Protein 1YTC (pdb70)

B-factor: mean 24.0, std 16.94, range [7.53, 92.75]

Nearest PDB structures (foldseek):
  1ytc-assembly1_A  TM=1.009E+00  e=7.998E-26  Saccharomyces cerevisiae
  1yea-assembly1_A-2  TM=9.903E-01  e=1.608E-22  Saccharomyces cerevisiae
  1yeb-assembly1_A-2  TM=9.982E-01  e=6.542E-22  Saccharomyces cerevisiae
  1csw-assembly1_A  TM=9.947E-01  e=8.674E-21  Saccharomyces cerevisiae
  6gd7-assembly1_A  TM=9.834E-01  e=5.104E-20  Saccharomyces cerevisiae S288C

InterPro domains:
  IPR002327 Cytochrome c, class IA/ IB [PR00604] (23-30)
  IPR002327 Cytochrome c, class IA/ IB [PR00604] (36-51)
  IPR002327 Cytochrome c, class IA/ IB [PR00604] (52-62)
  IPR002327 Cytochrome c, class IA/ IB [PR00604] (66-82)
  IPR002327 Cytochrome c, class IA/ IB [PR00604] (85-95)
  IPR002327 Cytochrome c, class IA/ IB [PR00604] (102-110)
  IPR002327 Cytochrome c, class IA/ IB [PTHR11961] (4-110)
  IPR009056 Cytochrome c-like domain [PF00034] (13-110)
  IPR009056 Cytochrome c-like domain [PS51007] (11-112)
  IPR036909 Cytochrome c-like domain superfamily [G3DSA:1.10.760.10] (2-113)
  IPR036909 Cytochrome c-like domain superfamily [SSF46626] (10-109)

CATH classification: 1.10.760.10

Solvent-accessible surface area: 6690 Å² total

Foldseek 3Di:
DQVVDAADAAALVLLVVCCVVAPPVAEAQADPDAHGNHGHCQVLQQAWWPDDPPDDWW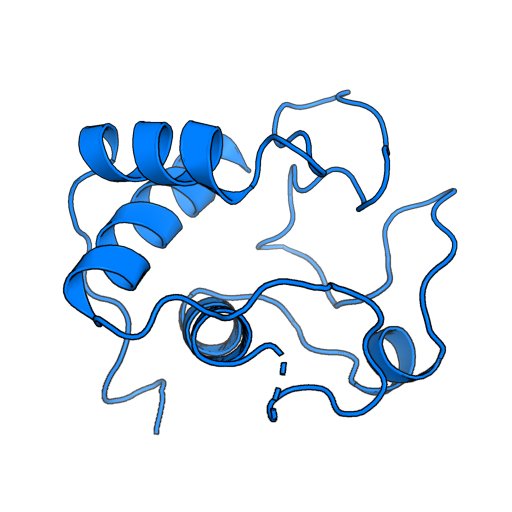PQRVVLRHNDDRRLQQVCQQPVVSGPPGPPPHRHDNDRNNSNNNVNNNVVRND

Structure (mmCIF, N/CA/C/O backbone):
data_1YTC
#
_entry.id   1YTC
#
_cell.length_a   36.660
_cell.length_b   36.660
_cell.length_c   138.920
_cell.angle_alpha   90.00
_cell.angle_beta   90.00
_cell.angle_gamma   90.00
#
_symmetry.space_group_name_H-M   'P 43 21 2'
#
loop_
_entity.id
_entity.type
_entity.pdbx_description
1 polymer 'YEAST ISO-2 CYTOCHROME C'
2 non-polymer 'SULFATE ION'
3 non-polymer 'HEME C'
4 water water
#
loop_
_atom_site.group_PDB
_atom_site.id
_atom_site.type_symbol
_atom_site.label_atom_id
_atom_site.label_alt_id
_atom_site.label_comp_id
_atom_site.label_asym_id
_atom_site.label_entity_id
_a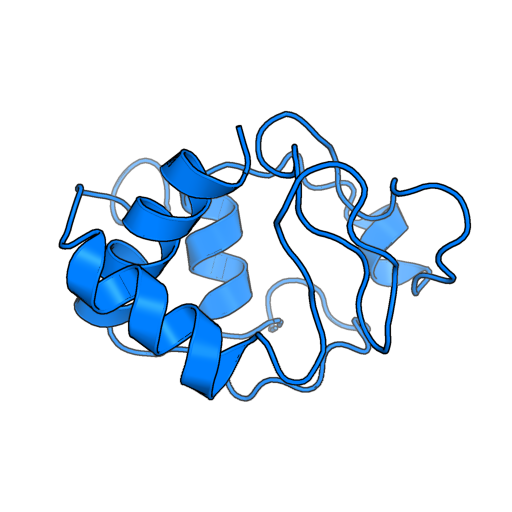tom_site.label_seq_id
_atom_site.pdbx_PDB_ins_code
_atom_site.Cartn_x
_atom_site.Cartn_y
_atom_site.Cartn_z
_atom_site.occupancy
_atom_site.B_iso_or_equiv
_atom_site.auth_seq_id
_atom_site.auth_comp_id
_atom_site.auth_asym_id
_atom_site.auth_atom_id
_atom_site.pdbx_PDB_model_num
ATOM 1 N N . ALA A 1 1 ? -1.787 4.614 -1.979 1.00 92.18 -9 ALA A N 1
ATOM 2 C CA . ALA A 1 1 ? -0.375 4.982 -2.095 1.00 92.46 -9 ALA A CA 1
ATOM 3 C C . ALA A 1 1 ? -0.223 6.502 -2.194 1.00 92.49 -9 ALA A C 1
ATOM 4 O O . ALA A 1 1 ? -1.174 7.239 -2.502 1.00 92.60 -9 ALA A O 1
ATOM 6 N N . LYS A 1 2 ? 0.998 6.912 -1.921 1.00 92.43 -8 LYS A N 1
ATOM 7 C CA . LYS A 1 2 ? 1.428 8.318 -1.950 1.00 92.33 -8 LYS A CA 1
ATOM 8 C C . LYS A 1 2 ? 2.280 8.540 -3.199 1.00 92.03 -8 LYS A C 1
ATOM 9 O O . LYS A 1 2 ? 2.078 9.493 -3.970 1.00 91.83 -8 LYS A O 1
ATOM 15 N N . GLU A 1 3 ? 3.217 7.609 -3.349 1.00 91.72 -7 GLU A N 1
ATOM 16 C CA . GLU A 1 3 ? 4.137 7.607 -4.507 1.00 91.25 -7 GLU A CA 1
ATOM 17 C C . GLU A 1 3 ? 3.333 6.915 -5.616 1.00 91.10 -7 GLU A C 1
ATOM 18 O O . GLU A 1 3 ? 3.613 5.854 -6.170 1.00 91.67 -7 GLU A O 1
ATOM 24 N N . SER A 1 4 ? 2.230 7.604 -5.897 1.00 90.49 -6 SER A N 1
ATOM 25 C CA . SER A 1 4 ? 1.226 7.270 -6.895 1.00 89.61 -6 SER A CA 1
ATOM 26 C C . SER A 1 4 ? 0.234 8.448 -6.983 1.00 87.82 -6 SER A C 1
ATOM 27 O O . SER A 1 4 ? 0.084 9.081 -8.048 1.00 88.58 -6 SER A O 1
ATOM 30 N N . THR A 1 5 ? -0.393 8.698 -5.849 1.00 84.19 -5 THR A N 1
ATOM 31 C CA . THR A 1 5 ? -1.402 9.773 -5.715 1.00 80.11 -5 THR A CA 1
ATOM 32 C C . THR A 1 5 ? -1.039 10.660 -4.539 1.00 76.97 -5 THR A C 1
ATOM 33 O O . THR A 1 5 ? -1.086 10.258 -3.362 1.00 76.29 -5 THR A O 1
ATOM 37 N N . GLY A 1 6 ? -0.658 11.896 -4.879 1.00 73.57 -4 GLY A N 1
ATOM 38 C CA . GLY A 1 6 ? -0.264 12.876 -3.869 1.00 69.05 -4 GLY A CA 1
ATOM 39 C C . GLY A 1 6 ? 0.117 14.235 -4.401 1.00 64.59 -4 GLY A C 1
ATOM 40 O O . GLY A 1 6 ? -0.723 15.067 -4.814 1.00 65.57 -4 GLY A O 1
ATOM 41 N N . PHE A 1 7 ? 1.430 14.491 -4.399 1.00 59.12 -3 PHE A N 1
ATOM 42 C CA . PHE A 1 7 ? 1.939 15.782 -4.843 1.00 52.73 -3 PHE A CA 1
ATOM 43 C C . PHE A 1 7 ? 2.277 15.986 -6.317 1.00 48.82 -3 PHE A C 1
ATOM 44 O O . PHE A 1 7 ? 3.067 15.279 -6.947 1.00 50.62 -3 PHE A O 1
ATOM 52 N N . LYS A 1 8 ? 1.680 17.051 -6.791 1.00 42.73 -2 LYS A N 1
ATOM 53 C CA . LYS A 1 8 ? 1.688 17.745 -8.050 1.00 36.89 -2 LYS A CA 1
ATOM 54 C C . LYS A 1 8 ? 1.802 19.225 -7.556 1.00 32.66 -2 LYS A C 1
ATOM 55 O O . LYS A 1 8 ? 1.019 19.571 -6.652 1.00 32.84 -2 LYS A O 1
ATOM 61 N N . PRO A 1 9 ? 2.716 19.968 -8.136 1.00 29.71 -1 PRO A N 1
ATOM 62 C CA . PRO A 1 9 ? 2.907 21.382 -7.762 1.00 26.41 -1 PRO A CA 1
ATOM 63 C C . PRO A 1 9 ? 1.638 22.208 -7.916 1.00 25.78 -1 PRO A C 1
ATOM 64 O O . PRO A 1 9 ? 0.891 22.054 -8.909 1.00 25.16 -1 PRO A O 1
ATOM 68 N N . GLY A 1 10 ? 1.383 23.103 -6.966 1.00 22.74 1 GLY A N 1
ATOM 69 C CA . GLY A 1 10 ? 0.240 23.979 -6.947 1.00 17.00 1 GLY A CA 1
ATOM 70 C C . GLY A 1 10 ? 0.667 25.434 -6.888 1.00 17.84 1 GLY A C 1
ATOM 71 O O . GLY A 1 10 ? 1.674 25.827 -7.490 1.00 19.33 1 GLY A O 1
ATOM 72 N N . SER A 1 11 ? -0.117 26.226 -6.156 1.00 17.31 2 SER A N 1
ATOM 73 C CA . SER A 1 11 ? 0.193 27.661 -6.054 1.00 16.67 2 SER A CA 1
ATOM 74 C C . SER A 1 11 ? 0.985 27.986 -4.801 1.00 15.37 2 SER A C 1
ATOM 75 O O . SER A 1 11 ? 0.459 27.822 -3.681 1.00 13.28 2 SER A O 1
ATOM 78 N N . ALA A 1 12 ? 2.192 28.482 -4.974 1.00 15.62 3 ALA A N 1
ATOM 79 C CA . ALA A 1 12 ? 3.001 28.875 -3.783 1.00 16.68 3 ALA A CA 1
ATOM 80 C C . ALA A 1 12 ? 2.346 30.068 -3.108 1.00 15.69 3 ALA A C 1
ATOM 81 O O . ALA A 1 12 ? 2.451 30.170 -1.875 1.00 13.60 3 ALA A O 1
ATOM 83 N N . LYS A 1 13 ? 1.703 30.951 -3.835 1.00 13.99 4 LYS A N 1
ATOM 84 C CA . LYS A 1 13 ? 1.042 32.144 -3.331 1.00 17.20 4 LYS A CA 1
ATOM 85 C C . LYS A 1 13 ? -0.047 31.692 -2.352 1.00 17.72 4 LYS A C 1
ATOM 86 O O . LYS A 1 13 ? -0.136 32.085 -1.180 1.00 17.74 4 LYS A O 1
ATOM 92 N N . LYS A 1 14 ? -0.886 30.780 -2.898 1.00 15.25 5 LYS A N 1
ATOM 93 C CA . LYS A 1 14 ? -1.987 30.245 -2.089 1.00 16.48 5 LYS A CA 1
ATOM 94 C C . LYS A 1 14 ? -1.469 29.485 -0.872 1.00 15.02 5 LYS A C 1
ATOM 95 O O . LYS A 1 14 ? -2.001 29.609 0.274 1.00 13.63 5 LYS A O 1
ATOM 101 N N . GLY A 1 15 ? -0.431 28.699 -1.106 1.00 11.80 6 GLY A N 1
ATOM 102 C CA . GLY A 1 15 ? 0.168 27.904 -0.022 1.00 12.82 6 GLY A CA 1
ATOM 103 C C . GLY A 1 15 ? 0.702 28.790 1.097 1.00 13.18 6 GLY A C 1
ATOM 104 O O . GLY A 1 15 ? 0.594 28.365 2.295 1.00 13.61 6 GLY A O 1
ATOM 105 N N . ALA A 1 16 ? 1.254 29.932 0.784 1.00 10.92 7 ALA A N 1
ATOM 106 C CA . ALA A 1 16 ? 1.799 30.855 1.817 1.00 12.69 7 ALA A CA 1
ATOM 107 C C . ALA A 1 16 ? 0.679 31.306 2.735 1.00 13.71 7 ALA A C 1
ATOM 108 O O . ALA A 1 16 ? 0.831 31.388 3.960 1.00 14.02 7 ALA A O 1
ATOM 110 N N . THR A 1 17 ? -0.490 31.615 2.172 1.00 12.66 8 THR A N 1
ATOM 111 C CA . THR A 1 17 ? -1.621 32.073 3.003 1.00 13.68 8 THR A CA 1
ATOM 112 C C . THR A 1 17 ? -2.270 30.934 3.728 1.00 16.06 8 THR A C 1
ATOM 113 O O . THR A 1 17 ? -2.861 31.205 4.817 1.00 16.09 8 THR A O 1
ATOM 117 N N . LEU A 1 18 ? -2.203 29.692 3.269 1.00 14.08 9 LEU A N 1
ATOM 118 C CA . LEU A 1 18 ? -2.751 28.565 4.020 1.00 13.02 9 LEU A CA 1
ATOM 119 C C . LEU A 1 18 ? -1.781 28.352 5.219 1.00 12.78 9 LEU A C 1
ATOM 120 O O . LEU A 1 18 ? -2.249 28.046 6.337 1.00 15.37 9 LEU A O 1
ATOM 125 N N . PHE A 1 19 ? -0.479 28.524 4.973 1.00 11.79 10 PHE A N 1
ATOM 126 C CA . PHE A 1 19 ? 0.495 28.372 6.102 1.00 11.85 10 PHE A CA 1
ATOM 127 C C . PHE A 1 19 ? 0.187 29.451 7.165 1.00 13.53 10 PHE A C 1
ATOM 128 O O . PHE A 1 19 ? 0.168 29.134 8.391 1.00 12.67 10 PHE A O 1
ATOM 136 N N . LYS A 1 20 ? -0.036 30.677 6.7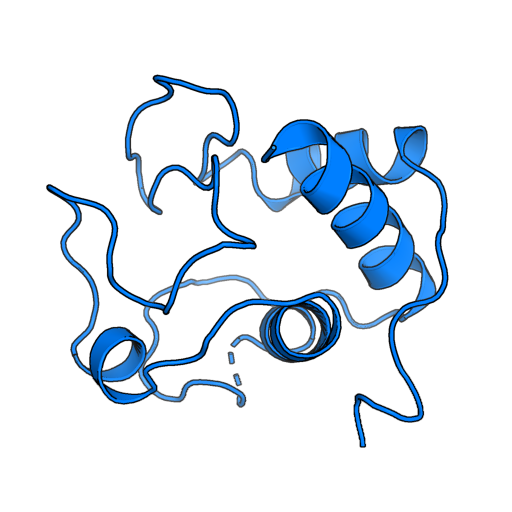46 1.00 13.55 11 LYS A N 1
ATOM 137 C CA . LYS A 1 20 ? -0.318 31.791 7.691 1.00 16.51 11 LYS A CA 1
ATOM 138 C C . LYS A 1 20 ? -1.578 31.565 8.506 1.00 17.34 11 LYS A C 1
ATOM 139 O O . LYS A 1 20 ? -1.625 31.804 9.737 1.00 18.87 11 LYS A O 1
ATOM 145 N N . THR A 1 21 ? -2.653 31.141 7.835 1.00 14.35 12 THR A N 1
ATOM 146 C CA . THR A 1 21 ? -3.933 30.973 8.498 1.00 15.54 12 THR A CA 1
ATOM 147 C C . THR A 1 21 ? -4.127 29.659 9.197 1.00 15.54 12 THR A C 1
ATOM 148 O O . THR A 1 21 ? -5.049 29.570 10.042 1.00 17.32 12 THR A O 1
ATOM 152 N N . ARG A 1 22 ? -3.296 28.676 8.816 1.00 13.89 13 ARG A N 1
ATOM 153 C CA . ARG A 1 22 ? -3.460 27.389 9.455 1.00 14.82 13 ARG A CA 1
ATOM 154 C C . ARG A 1 22 ? -2.284 26.833 10.246 1.00 12.61 13 ARG A C 1
ATOM 155 O O . ARG A 1 22 ? -2.562 25.910 11.078 1.00 15.64 13 ARG A O 1
ATOM 163 N N . CYS A 1 23 ? -1.103 27.278 10.027 1.00 12.44 14 CYS A N 1
ATOM 164 C CA . CYS A 1 23 ? 0.088 26.720 10.683 1.00 12.57 14 CYS A CA 1
ATOM 165 C C . CYS A 1 23 ? 0.890 27.701 11.516 1.00 14.11 14 CYS A C 1
ATOM 166 O O . CYS A 1 23 ? 1.576 27.195 12.459 1.00 11.70 14 CYS A O 1
ATOM 169 N N . GLN A 1 24 ? 0.847 28.948 11.136 1.00 13.11 15 GLN A N 1
ATOM 170 C CA . GLN A 1 24 ? 1.641 30.006 11.814 1.00 16.15 15 GLN A CA 1
ATOM 171 C C . GLN A 1 24 ? 1.349 30.132 13.296 1.00 15.74 15 GLN A C 1
ATOM 172 O O . GLN A 1 24 ? 2.206 30.601 14.110 1.00 12.82 15 GLN A O 1
ATOM 178 N N . GLN A 1 25 ? 0.136 29.753 13.689 1.00 14.69 16 GLN A N 1
ATOM 179 C CA . GLN A 1 25 ? -0.283 29.801 15.100 1.00 14.15 16 GLN A CA 1
ATOM 180 C C . GLN A 1 25 ? 0.777 29.062 15.937 1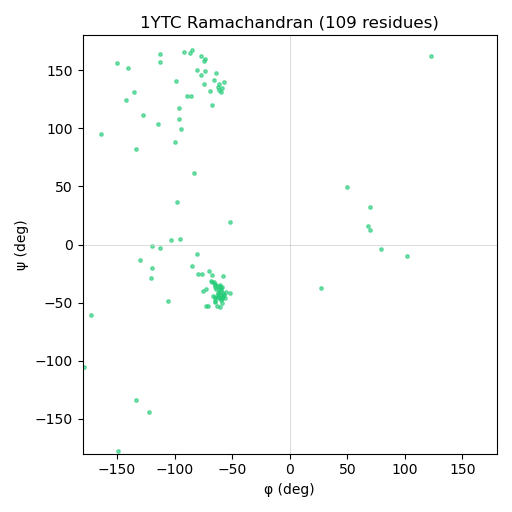.00 14.81 16 GLN A C 1
ATOM 181 O O . GLN A 1 25 ? 1.183 29.502 16.997 1.00 16.56 16 GLN A O 1
ATOM 187 N N . CYS A 1 26 ? 1.239 27.918 15.395 1.00 12.04 17 CYS A N 1
ATOM 188 C CA . CYS A 1 26 ? 2.220 27.155 16.190 1.00 11.80 17 CYS A CA 1
ATOM 189 C C . CYS A 1 26 ? 3.592 26.897 15.620 1.00 13.20 17 CYS A C 1
ATOM 190 O O . CYS A 1 26 ? 4.454 26.290 16.287 1.00 13.44 17 CYS A O 1
ATOM 193 N N . HIS A 1 27 ? 3.856 27.356 14.387 1.00 11.99 18 HIS A N 1
ATOM 194 C CA . HIS A 1 27 ? 5.161 27.090 13.775 1.00 11.42 18 HIS A CA 1
ATOM 195 C C . HIS A 1 27 ? 5.709 28.293 12.991 1.00 11.24 18 HIS A C 1
ATOM 196 O O . HIS A 1 27 ? 4.929 29.073 12.488 1.00 12.30 18 HIS A O 1
ATOM 203 N N . THR A 1 28 ? 7.010 28.313 12.942 1.00 8.66 19 THR A N 1
ATOM 204 C CA . THR A 1 28 ? 7.801 29.274 12.153 1.00 11.28 19 THR A CA 1
ATOM 205 C C . THR A 1 28 ? 8.444 28.337 11.063 1.00 11.56 19 THR A C 1
ATOM 206 O O . THR A 1 28 ? 8.569 27.093 11.279 1.00 10.92 19 THR A O 1
ATOM 210 N N . ILE A 1 29 ? 8.827 28.917 9.920 1.00 13.09 20 ILE A N 1
ATOM 211 C CA . ILE A 1 29 ? 9.464 28.140 8.845 1.00 12.76 20 ILE A CA 1
ATOM 212 C C . ILE A 1 29 ? 10.742 28.801 8.363 1.00 11.27 20 ILE A C 1
ATOM 213 O O . ILE A 1 29 ? 11.499 28.189 7.570 1.00 12.86 20 ILE A O 1
ATOM 218 N N . GLU A 1 30 ? 10.973 30.040 8.726 1.00 13.25 21 GLU A N 1
ATOM 219 C CA . GLU A 1 30 ? 12.198 30.744 8.236 1.00 16.41 21 GLU A CA 1
ATOM 220 C C . GLU A 1 30 ? 13.435 30.222 8.947 1.00 16.43 21 GLU A C 1
ATOM 221 O O . GLU A 1 30 ? 13.386 29.638 10.056 1.00 14.45 21 GLU A O 1
ATOM 227 N N . GLU A 1 31 ? 14.566 30.453 8.310 1.00 15.28 22 GLU A N 1
ATOM 228 C CA . GLU A 1 31 ? 15.876 30.073 8.835 1.00 17.71 22 GLU A CA 1
ATOM 229 C C . GLU A 1 31 ? 16.108 30.840 10.158 1.00 15.63 22 GLU A C 1
ATOM 230 O O . GLU A 1 31 ? 15.789 32.028 10.219 1.00 16.88 22 GLU A O 1
ATOM 236 N N . GLY A 1 32 ? 16.590 30.164 11.133 1.00 18.22 23 GLY A N 1
ATOM 237 C CA . GLY A 1 32 ? 16.803 30.868 12.467 1.00 18.13 23 GLY A CA 1
ATOM 238 C C . GLY A 1 32 ? 15.504 31.219 13.156 1.00 18.64 23 GLY A C 1
ATOM 239 O O . GLY A 1 32 ? 15.563 31.987 14.168 1.00 18.40 23 GLY A O 1
ATOM 240 N N . GLY A 1 33 ? 14.351 30.713 12.750 1.00 17.41 24 GLY A N 1
ATOM 241 C CA . GLY A 1 33 ? 13.051 31.058 13.441 1.00 17.80 24 GLY A CA 1
ATOM 242 C C . GLY A 1 33 ? 13.007 30.158 14.680 1.00 16.35 24 GLY A C 1
ATOM 243 O O . GLY A 1 33 ? 13.577 29.069 14.704 1.00 16.68 24 GLY A O 1
ATOM 244 N N . PRO A 1 34 ? 12.367 30.586 15.747 1.00 18.56 25 PRO A N 1
ATOM 245 C CA . PRO A 1 34 ? 12.343 29.764 16.962 1.00 17.99 25 PRO A CA 1
ATOM 246 C C . PRO A 1 34 ? 11.273 28.712 17.034 1.00 16.72 25 PRO A C 1
ATOM 247 O O . PRO A 1 34 ? 10.314 28.738 16.288 1.00 14.93 25 PRO A O 1
ATOM 251 N N . ASN A 1 35 ? 11.448 27.825 18.013 1.00 11.90 26 ASN A N 1
ATOM 252 C CA . ASN A 1 35 ? 10.439 26.807 18.307 1.00 13.29 26 ASN A CA 1
ATOM 253 C C . ASN A 1 35 ? 9.343 27.549 19.083 1.00 17.19 26 ASN A C 1
ATOM 254 O O . ASN A 1 35 ? 9.655 28.479 19.860 1.00 16.03 26 ASN A O 1
ATOM 259 N N . LYS A 1 36 ? 8.100 27.152 18.896 1.00 16.48 27 LYS A N 1
ATOM 260 C CA . LYS A 1 36 ? 6.930 27.782 19.595 1.00 14.64 27 LYS A CA 1
ATOM 261 C C . LYS A 1 36 ? 6.114 26.591 20.098 1.00 12.47 27 LYS A C 1
ATOM 262 O O . LYS A 1 36 ? 6.732 25.653 20.656 1.00 12.69 27 LYS A O 1
ATOM 268 N N . VAL A 1 37 ? 4.810 26.535 19.947 1.00 10.16 28 VAL A N 1
ATOM 269 C CA . VAL A 1 37 ? 4.035 25.367 20.358 1.00 12.28 28 VAL A CA 1
ATOM 270 C C . VAL A 1 37 ? 4.598 24.128 19.625 1.00 12.33 28 VAL A C 1
ATOM 271 O O . VAL A 1 37 ? 4.726 23.034 20.160 1.00 9.58 28 VAL A O 1
ATOM 275 N N . GLY A 1 38 ? 4.858 24.360 18.335 1.00 11.94 29 GLY A N 1
ATOM 276 C CA . GLY A 1 38 ? 5.415 23.302 17.433 1.00 12.88 29 GLY A CA 1
ATOM 277 C C . GLY A 1 38 ? 6.846 23.793 17.074 1.00 11.96 29 GLY A C 1
ATOM 278 O O . GLY A 1 38 ? 7.221 24.964 17.227 1.00 13.64 29 GLY A O 1
ATOM 279 N N . PRO A 1 39 ? 7.638 22.861 16.553 1.00 10.39 30 PRO A N 1
ATOM 280 C CA . PRO A 1 39 ? 9.004 23.227 16.241 1.00 10.74 30 PRO A CA 1
ATOM 281 C C . PRO A 1 39 ? 9.156 24.041 14.949 1.00 10.61 30 PRO A C 1
ATOM 282 O O . PRO A 1 39 ? 8.248 24.079 14.112 1.00 11.46 30 PRO A O 1
ATOM 286 N N . ASN A 1 40 ? 10.301 24.691 14.823 1.00 10.35 31 ASN A N 1
ATOM 287 C CA . ASN A 1 40 ? 10.589 25.451 13.552 1.00 12.04 31 ASN A CA 1
ATOM 288 C C . ASN A 1 40 ? 10.701 24.363 12.468 1.00 9.89 31 ASN A C 1
ATOM 289 O O . ASN A 1 40 ? 11.286 23.286 12.661 1.00 10.49 31 ASN A O 1
ATOM 294 N N . LEU A 1 41 ? 10.159 24.690 11.250 1.00 10.26 32 LEU A N 1
ATOM 295 C CA . LEU A 1 41 ? 10.121 23.793 10.107 1.00 11.61 32 LEU A CA 1
ATOM 296 C C . LEU A 1 41 ? 11.146 24.053 9.012 1.00 11.12 32 LEU A C 1
ATOM 297 O O . LEU A 1 41 ? 11.129 23.330 7.998 1.00 12.18 32 LEU A O 1
ATOM 302 N N . HIS A 1 42 ? 12.019 25.019 9.241 1.00 11.41 33 HIS A N 1
ATOM 303 C CA . HIS A 1 42 ? 13.097 25.290 8.241 1.00 13.96 33 HIS A CA 1
ATOM 304 C C . HIS A 1 42 ? 13.900 23.989 8.105 1.00 13.56 33 HIS A C 1
ATOM 305 O O . HIS A 1 42 ? 14.220 23.350 9.128 1.00 13.54 33 HIS A O 1
ATOM 312 N N . GLY A 1 43 ? 14.212 23.580 6.883 1.00 10.39 34 GLY A N 1
ATOM 313 C CA . GLY A 1 43 ? 14.928 22.359 6.551 1.00 12.15 34 GLY A CA 1
ATOM 314 C C . GLY A 1 43 ? 14.186 21.068 6.819 1.00 12.87 34 GLY A C 1
ATOM 315 O O . GLY A 1 43 ? 14.813 20.003 6.813 1.00 14.49 34 GLY A O 1
ATOM 316 N N . ILE A 1 44 ? 12.860 21.086 7.015 1.00 11.51 35 ILE A N 1
ATOM 317 C CA . ILE A 1 44 ? 12.087 19.890 7.314 1.00 14.23 35 ILE A CA 1
ATOM 318 C C . ILE A 1 44 ? 12.173 18.788 6.255 1.00 16.41 35 ILE A C 1
ATOM 319 O O . ILE A 1 44 ? 12.175 17.624 6.664 1.00 12.77 35 ILE A O 1
ATOM 324 N N . PHE A 1 45 ? 12.236 19.184 4.989 1.00 15.54 36 PHE A N 1
ATOM 325 C CA . PHE A 1 45 ? 12.293 18.153 3.885 1.00 18.71 36 PHE A CA 1
ATOM 326 C C . PHE A 1 45 ? 13.577 17.392 3.917 1.00 22.58 36 PHE A C 1
ATOM 327 O O . PHE A 1 45 ? 13.616 16.183 3.525 1.00 28.19 36 PHE A O 1
ATOM 335 N N . GLY A 1 46 ? 14.649 17.915 4.428 1.00 24.00 37 GLY A N 1
ATOM 336 C CA . GLY A 1 46 ? 15.909 17.099 4.513 1.00 28.81 37 GLY A CA 1
ATOM 337 C C . GLY A 1 46 ? 16.054 16.500 5.910 1.00 32.81 37 GLY A C 1
ATOM 338 O O . GLY A 1 46 ? 17.234 16.408 6.386 1.00 34.79 37 GLY A O 1
ATOM 339 N N . ARG A 1 47 ? 14.943 16.083 6.561 1.00 27.05 38 ARG A N 1
ATOM 340 C CA . ARG A 1 47 ? 15.056 15.554 7.942 1.00 24.64 38 ARG A CA 1
ATOM 341 C C . ARG A 1 47 ? 14.051 14.515 8.351 1.00 20.80 38 ARG A C 1
ATOM 342 O O . ARG A 1 47 ? 12.930 14.385 7.825 1.00 21.27 38 ARG A O 1
ATOM 350 N N . HIS A 1 48 ? 14.459 13.706 9.358 1.00 18.51 39 HIS A N 1
ATOM 351 C CA . HIS A 1 48 ? 13.545 12.686 9.893 1.00 15.76 39 HIS A CA 1
ATOM 352 C C . HIS A 1 48 ? 12.712 13.406 10.992 1.00 14.63 39 HIS A C 1
ATOM 353 O O . HIS A 1 48 ? 13.093 14.496 11.404 1.00 15.83 39 HIS A O 1
ATOM 360 N N . SER A 1 49 ? 11.629 12.786 11.381 1.00 14.92 40 SER A N 1
ATOM 361 C CA . SER A 1 49 ? 10.728 13.384 12.387 1.00 14.10 40 SER A CA 1
ATOM 362 C C . SER A 1 49 ? 11.325 13.320 13.803 1.00 17.01 40 SER A C 1
ATOM 363 O O . SER A 1 49 ? 12.076 12.403 14.136 1.00 16.24 40 SER A O 1
ATOM 366 N N . GLY A 1 50 ? 10.948 14.324 14.587 1.00 14.63 41 GLY A N 1
ATOM 367 C CA . GLY A 1 50 ? 11.350 14.472 15.980 1.00 15.42 41 GLY A CA 1
ATOM 368 C C . GLY A 1 50 ? 12.809 14.817 16.134 1.00 18.27 41 GLY A C 1
ATOM 369 O O . GLY A 1 50 ? 13.394 14.358 17.142 1.00 19.39 41 GLY A O 1
ATOM 370 N N . GLN A 1 51 ? 13.389 15.581 15.164 1.00 17.33 42 GLN A N 1
ATOM 371 C CA . GLN A 1 51 ? 14.816 15.888 15.289 1.00 19.41 42 GLN A CA 1
ATOM 372 C C . GLN A 1 51 ? 15.237 17.305 15.555 1.00 19.08 42 GLN A C 1
ATOM 373 O O . GLN A 1 51 ? 16.484 17.534 15.710 1.00 21.95 42 GLN A O 1
ATOM 379 N N . VAL A 1 52 ? 14.403 18.297 15.632 1.00 17.94 43 VAL A N 1
ATOM 380 C CA . VAL A 1 52 ? 14.860 19.666 15.907 1.00 17.28 43 VAL A CA 1
ATOM 381 C C . VAL A 1 52 ? 15.375 19.745 17.369 1.00 18.14 43 VAL A C 1
ATOM 382 O O . VAL A 1 52 ? 14.687 19.345 18.315 1.00 16.01 43 VAL A O 1
ATOM 386 N N . LYS A 1 53 ? 16.538 20.326 17.502 1.00 18.82 44 LYS A N 1
ATOM 387 C CA . LYS A 1 53 ? 17.217 20.561 18.776 1.00 20.90 44 LYS A CA 1
ATOM 388 C C . LYS A 1 53 ? 16.380 21.470 19.691 1.00 18.12 44 LYS A C 1
ATOM 389 O O . LYS A 1 53 ? 15.775 22.458 19.226 1.00 19.50 44 LYS A O 1
ATOM 395 N N . GLY A 1 54 ? 16.337 21.119 20.970 1.00 18.46 45 GLY A N 1
ATOM 396 C CA . GLY A 1 54 ? 15.598 21.953 21.938 1.00 15.29 45 GLY A CA 1
ATOM 397 C C . GLY A 1 54 ? 14.111 21.814 21.983 1.00 18.35 45 GLY A C 1
ATOM 398 O O . GLY A 1 54 ? 13.418 22.472 22.834 1.00 24.60 45 GLY A O 1
ATOM 399 N N . TYR A 1 55 ? 13.492 21.040 21.142 1.00 16.92 46 TYR A N 1
ATOM 400 C CA . TYR A 1 55 ? 12.049 20.871 21.142 1.00 14.95 46 TYR A CA 1
ATOM 401 C C . TYR A 1 55 ? 11.690 19.581 21.883 1.00 13.64 46 TYR A C 1
ATOM 402 O O . TYR A 1 55 ? 12.337 18.553 21.697 1.00 15.05 46 TYR A O 1
ATOM 411 N N . SER A 1 56 ? 10.612 19.661 22.656 1.00 15.26 47 SER A N 1
ATOM 412 C CA . SER A 1 56 ? 10.152 18.458 23.396 1.00 14.35 47 SER A CA 1
ATOM 413 C C . SER A 1 56 ? 9.083 17.745 22.579 1.00 13.82 47 SER A C 1
ATOM 414 O O . SER A 1 56 ? 7.891 18.096 22.549 1.00 16.74 47 SER A O 1
ATOM 417 N N . TYR A 1 57 ? 9.509 16.684 21.884 1.00 12.71 48 TYR A N 1
ATOM 418 C CA . TYR A 1 57 ? 8.527 15.939 21.073 1.00 13.50 48 TYR A CA 1
ATOM 419 C C . TYR A 1 57 ? 7.893 14.788 21.838 1.00 14.66 48 TYR A C 1
ATOM 420 O O . TYR A 1 57 ? 8.425 14.306 22.817 1.00 16.04 48 TYR A O 1
ATOM 429 N N . THR A 1 58 ? 6.789 14.286 21.261 1.00 15.32 49 THR A N 1
ATOM 430 C CA . THR A 1 58 ? 6.178 13.081 21.826 1.00 14.64 49 THR A CA 1
ATOM 431 C C . THR A 1 58 ? 7.083 11.911 21.432 1.00 15.75 49 THR A C 1
ATOM 432 O O . THR A 1 58 ? 7.854 11.915 20.433 1.00 12.37 49 THR A O 1
ATOM 436 N N . ASP A 1 59 ? 6.934 10.844 22.245 1.00 15.10 50 ASP A N 1
ATOM 437 C CA . ASP A 1 59 ? 7.719 9.626 21.943 1.00 15.17 50 ASP A CA 1
ATOM 438 C C . ASP A 1 59 ? 7.238 9.057 20.579 1.00 14.73 50 ASP A C 1
ATOM 439 O O . ASP A 1 59 ? 8.073 8.504 19.860 1.00 16.37 50 ASP A O 1
ATOM 444 N N . ALA A 1 60 ? 5.963 9.206 20.301 1.00 13.90 51 ALA A N 1
ATOM 445 C CA . ALA A 1 60 ? 5.393 8.652 19.065 1.00 17.73 51 ALA A CA 1
ATOM 446 C C . ALA A 1 60 ? 6.034 9.203 17.813 1.00 17.18 51 ALA A C 1
ATOM 447 O O . ALA A 1 60 ? 6.376 8.384 16.888 1.00 16.02 51 ALA A O 1
ATOM 449 N N . ILE A 1 61 ? 6.143 10.546 17.818 1.00 15.20 52 ILE A N 1
ATOM 450 C CA . ILE A 1 61 ? 6.735 11.153 16.557 1.00 15.19 52 ILE A CA 1
ATOM 451 C C . ILE A 1 61 ? 8.165 10.744 16.322 1.00 14.57 52 ILE A C 1
ATOM 452 O O . ILE A 1 61 ? 8.633 10.525 15.165 1.00 14.15 52 ILE A O 1
ATOM 457 N N . ILE A 1 62 ? 8.944 10.644 17.405 1.00 17.59 53 ILE A N 1
ATOM 458 C CA . ILE A 1 62 ? 10.343 10.236 17.286 1.00 18.90 53 ILE A CA 1
ATOM 459 C C . ILE A 1 62 ? 10.419 8.785 16.775 1.00 19.79 53 ILE A C 1
ATOM 460 O O . ILE A 1 62 ? 11.176 8.449 15.858 1.00 21.55 53 ILE A O 1
ATOM 465 N N . ASN A 1 63 ? 9.658 7.945 17.425 1.00 21.24 54 ASN A N 1
ATOM 466 C CA . ASN A 1 63 ? 9.598 6.506 17.091 1.00 23.72 54 ASN A CA 1
ATOM 467 C C . ASN A 1 63 ? 9.134 6.234 15.676 1.00 23.96 54 ASN A C 1
ATOM 468 O O . ASN A 1 63 ? 9.601 5.252 15.042 1.00 22.89 54 ASN A O 1
ATOM 473 N N . LYS A 1 64 ? 8.246 7.080 15.234 1.00 21.66 55 LYS A N 1
ATOM 474 C CA . LYS A 1 64 ? 7.708 6.916 13.851 1.00 24.87 55 LYS A CA 1
ATOM 475 C C . LYS A 1 64 ? 8.851 7.006 12.832 1.00 21.79 55 LYS A C 1
ATOM 476 O O . LYS A 1 64 ? 8.828 6.286 11.843 1.00 25.08 55 LYS A O 1
ATOM 482 N N . ASN A 1 65 ? 9.803 7.869 13.042 1.00 19.03 56 ASN A N 1
ATOM 483 C CA . ASN A 1 65 ? 11.010 8.182 12.362 1.00 19.09 56 ASN A CA 1
ATOM 484 C C . ASN A 1 65 ? 10.777 8.384 10.841 1.00 21.01 56 ASN A C 1
ATOM 485 O O . ASN A 1 65 ? 11.435 7.835 9.955 1.00 22.47 56 ASN A O 1
ATOM 490 N N . VAL A 1 66 ? 9.775 9.213 10.572 1.00 19.82 57 VAL A N 1
ATOM 491 C CA . VAL A 1 66 ? 9.467 9.491 9.152 1.00 20.81 57 VAL A CA 1
ATOM 492 C C . VAL A 1 66 ? 10.503 10.412 8.547 1.00 20.64 57 VAL A C 1
ATOM 493 O O . VAL A 1 66 ? 10.916 11.440 9.075 1.00 20.69 57 VAL A O 1
ATOM 497 N N . LYS A 1 67 ? 10.866 10.041 7.272 1.00 21.92 58 LYS A N 1
ATOM 498 C CA . LYS A 1 67 ? 11.835 10.993 6.602 1.00 22.79 58 LYS A CA 1
ATOM 499 C C . LYS A 1 67 ? 10.866 11.879 5.780 1.00 22.21 58 LYS A C 1
ATOM 500 O O . LYS A 1 67 ? 10.253 11.406 4.796 1.00 22.36 58 LYS A O 1
ATOM 506 N N . TRP A 1 68 ? 10.678 13.095 6.185 1.00 18.52 59 TRP A N 1
ATOM 507 C CA . TRP A 1 68 ? 9.718 13.977 5.501 1.00 16.72 59 TRP A CA 1
ATOM 508 C C . TRP A 1 68 ? 10.030 14.266 4.032 1.00 18.02 59 TRP A C 1
ATOM 509 O O . TRP A 1 68 ? 11.134 14.631 3.671 1.00 16.12 59 TRP A O 1
ATOM 520 N N . ASP A 1 69 ? 8.955 14.123 3.286 1.00 17.65 60 ASP A N 1
ATOM 521 C CA . ASP A 1 69 ? 8.979 14.402 1.812 1.00 19.59 60 ASP A CA 1
ATOM 522 C C . ASP A 1 69 ? 7.553 14.875 1.520 1.00 19.00 60 ASP A C 1
ATOM 523 O O . ASP A 1 69 ? 6.688 14.957 2.391 1.00 16.78 60 ASP A O 1
ATOM 528 N N . GLU A 1 70 ? 7.336 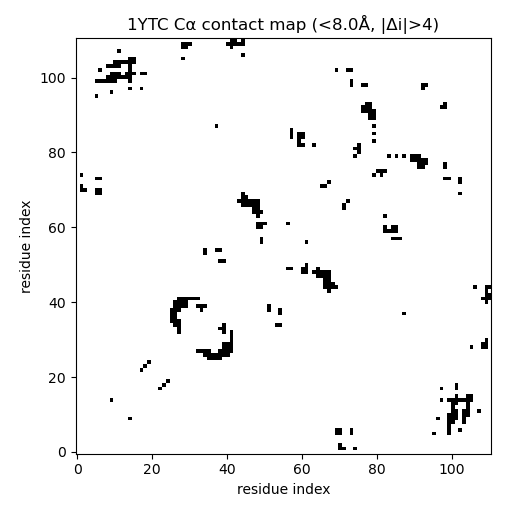15.141 0.211 1.00 18.18 61 GLU A N 1
ATOM 529 C CA . GLU A 1 70 ? 5.993 15.635 -0.127 1.00 19.10 61 GLU A CA 1
ATOM 530 C C . GLU A 1 70 ? 4.868 14.683 0.158 1.00 17.73 61 GLU A C 1
ATOM 531 O O . GLU A 1 70 ? 3.783 15.135 0.574 1.00 19.22 61 GLU A O 1
ATOM 537 N N . ASP A 1 71 ? 5.085 13.417 -0.025 1.00 18.63 62 ASP A N 1
ATOM 538 C CA . ASP A 1 71 ? 4.092 12.348 0.180 1.00 19.82 62 ASP A CA 1
ATOM 539 C C . ASP A 1 71 ? 3.784 12.126 1.653 1.00 17.53 62 ASP A C 1
ATOM 540 O O . ASP A 1 71 ? 2.601 12.168 2.010 1.00 16.88 62 ASP A O 1
ATOM 545 N N . SER A 1 72 ? 4.781 11.913 2.490 1.00 17.84 63 SER A N 1
ATOM 546 C CA . SER A 1 72 ? 4.479 11.724 3.955 1.00 17.31 63 SER A CA 1
ATOM 547 C C . SER A 1 72 ? 3.905 13.018 4.492 1.00 16.04 63 SER A C 1
ATOM 548 O O . SER A 1 72 ? 2.989 12.992 5.343 1.00 16.68 63 SER A O 1
ATOM 551 N N . MET A 1 73 ? 4.402 14.172 4.002 1.00 13.68 64 MET A N 1
ATOM 552 C CA . MET A 1 73 ? 3.835 15.449 4.508 1.00 14.40 64 MET A CA 1
ATOM 553 C C . MET A 1 73 ? 2.338 15.529 4.187 1.00 13.23 64 MET A C 1
ATOM 554 O O . MET A 1 73 ? 1.486 15.908 5.040 1.00 13.53 64 MET A O 1
ATOM 559 N N . SER A 1 74 ? 1.938 15.157 2.980 1.00 14.85 65 SER A N 1
ATOM 560 C CA . SER A 1 74 ? 0.559 15.139 2.484 1.00 15.37 65 SER A CA 1
ATOM 561 C C . SER A 1 74 ? -0.291 14.224 3.384 1.00 13.76 65 SER A C 1
ATOM 562 O O . SER A 1 74 ? -1.382 14.609 3.817 1.00 17.20 65 SER A O 1
ATOM 565 N N . GLU A 1 75 ? 0.213 13.052 3.717 1.00 16.50 66 GLU A N 1
ATOM 566 C CA . GLU A 1 75 ? -0.513 12.118 4.597 1.00 18.50 66 GLU A CA 1
ATOM 567 C C . GLU A 1 75 ? -0.696 12.667 6.019 1.00 17.14 66 GLU A C 1
ATOM 568 O O . GLU A 1 75 ? -1.812 12.633 6.569 1.00 15.94 66 GLU A O 1
ATOM 574 N N . TYR A 1 76 ? 0.414 13.158 6.592 1.00 16.21 67 TYR A N 1
ATOM 575 C CA . TYR A 1 76 ? 0.309 13.721 7.933 1.00 17.86 67 TYR A CA 1
ATOM 576 C C . TYR A 1 76 ? -0.705 14.869 7.971 1.00 18.11 67 TYR A C 1
ATOM 577 O O . TYR A 1 76 ? -1.492 14.964 8.901 1.00 14.11 67 TYR A O 1
ATOM 586 N N . LEU A 1 77 ? -0.676 15.765 6.959 1.00 14.82 68 LEU A N 1
ATOM 587 C CA . LEU A 1 77 ? -1.596 16.916 6.960 1.00 15.74 68 LEU A CA 1
ATOM 588 C C . LEU A 1 77 ? -3.039 16.561 6.730 1.00 14.15 68 LEU A C 1
ATOM 589 O O . LEU A 1 77 ? -3.918 17.365 7.116 1.00 14.74 68 LEU A O 1
ATOM 594 N N . THR A 1 78 ? -3.262 15.391 6.099 1.00 15.31 69 THR A N 1
ATOM 595 C CA . THR A 1 78 ? -4.639 14.924 5.879 1.00 15.84 69 THR A CA 1
ATOM 596 C C . THR A 1 78 ? -5.297 14.644 7.243 1.00 16.40 69 THR A C 1
ATOM 597 O O . THR A 1 78 ? -6.468 14.995 7.478 1.00 17.62 69 THR A O 1
ATOM 601 N N . ASN A 1 79 ? -4.572 13.955 8.097 1.00 16.74 70 ASN A N 1
ATOM 602 C CA . ASN A 1 79 ? -5.073 13.594 9.472 1.00 17.66 70 ASN A CA 1
ATOM 603 C C . ASN A 1 79 ? -3.843 13.178 10.269 1.00 14.17 70 ASN A C 1
ATOM 604 O O . ASN A 1 79 ? -3.325 12.040 10.193 1.00 15.76 70 ASN A O 1
ATOM 609 N N . PRO A 1 80 ? -3.295 14.154 10.998 1.00 12.80 71 PRO A N 1
ATOM 610 C CA . PRO A 1 80 ? -2.076 13.931 11.750 1.00 12.45 71 PRO A CA 1
ATOM 611 C C . PRO A 1 80 ? -2.106 12.714 12.676 1.00 11.61 71 PRO A C 1
ATOM 612 O O . PRO A 1 80 ? -1.148 11.925 12.683 1.00 11.90 71 PRO A O 1
ATOM 628 N N . LYS A 1 82 ? -4.052 10.076 12.675 1.00 17.76 73 LYS A N 1
ATOM 629 C CA . LYS A 1 82 ? -4.256 8.773 11.991 1.00 19.10 73 LYS A CA 1
ATOM 630 C C . LYS A 1 82 ? -2.898 8.311 11.466 1.00 18.97 73 LYS A C 1
ATOM 631 O O . LYS A 1 82 ? -2.476 7.138 11.479 1.00 17.46 73 LYS A O 1
ATOM 637 N N . TYR A 1 83 ? -2.111 9.277 11.003 1.00 15.14 74 TYR A N 1
ATOM 638 C CA . TYR A 1 83 ? -0.766 8.945 10.486 1.00 14.91 74 TYR A CA 1
ATOM 639 C C . TYR A 1 83 ? 0.214 8.648 11.595 1.00 16.02 74 TYR A C 1
ATOM 640 O O . TYR A 1 83 ? 1.008 7.701 11.432 1.00 17.10 74 TYR A O 1
ATOM 649 N N . ILE A 1 84 ? 0.166 9.386 12.676 1.00 15.34 75 ILE A N 1
ATOM 650 C CA . ILE A 1 84 ? 1.090 9.170 13.845 1.00 18.83 75 ILE A CA 1
ATOM 651 C C . ILE A 1 84 ? 0.258 9.198 15.106 1.00 17.79 75 ILE A C 1
ATOM 652 O O . ILE A 1 84 ? 0.146 10.225 15.842 1.00 15.91 75 ILE A O 1
ATOM 657 N N . PRO A 1 85 ? -0.368 8.058 15.439 1.00 18.40 76 PRO A N 1
ATOM 658 C CA . PRO A 1 85 ? -1.199 7.986 16.657 1.00 17.29 76 PRO A CA 1
ATOM 659 C C . PRO A 1 85 ? -0.278 8.314 17.863 1.00 15.74 76 PRO A C 1
ATOM 660 O O . PRO A 1 85 ? 0.840 7.851 17.979 1.00 18.04 76 PRO A O 1
ATOM 664 N N . GLY A 1 86 ? -0.775 9.200 18.679 1.00 17.79 77 GLY A N 1
ATOM 665 C CA . GLY A 1 86 ? -0.039 9.659 19.844 1.00 17.78 77 GLY A CA 1
ATOM 666 C C . GLY A 1 86 ? 0.584 11.014 19.622 1.00 17.75 77 GLY A C 1
ATOM 667 O O . GLY A 1 86 ? 1.104 11.641 20.572 1.00 17.95 77 GLY A O 1
ATOM 668 N N . THR A 1 87 ? 0.584 11.533 18.383 1.00 12.98 78 THR A N 1
ATOM 669 C CA . THR A 1 87 ? 1.193 12.890 18.210 1.00 12.87 78 THR A CA 1
ATOM 670 C C . THR A 1 87 ? 0.416 13.962 18.982 1.00 14.38 78 THR A C 1
ATOM 671 O O . THR A 1 87 ? -0.800 13.848 19.077 1.00 15.82 78 THR A O 1
ATOM 675 N N . LYS A 1 88 ? 1.056 14.999 19.495 1.00 12.56 79 LYS A N 1
ATOM 676 C CA . LYS A 1 88 ? 0.310 16.051 20.220 1.00 13.29 79 LYS A CA 1
ATOM 677 C C . LYS A 1 88 ? -0.060 17.247 19.335 1.00 15.39 79 LYS A C 1
ATOM 678 O O . LYS A 1 88 ? -0.619 18.229 19.847 1.00 14.04 79 LYS A O 1
ATOM 684 N N . MET A 1 89 ? 0.241 17.181 17.992 1.00 12.09 80 MET A N 1
ATOM 685 C CA . MET A 1 89 ? -0.161 18.295 17.087 1.00 12.60 80 MET A CA 1
ATOM 686 C C . MET A 1 89 ? -1.708 18.278 17.004 1.00 10.75 80 MET A C 1
ATOM 687 O O . MET A 1 89 ? -2.328 17.307 16.549 1.00 11.33 80 MET A O 1
ATOM 692 N N . ALA A 1 90 ? -2.304 19.373 17.419 1.00 13.68 81 ALA A N 1
ATOM 693 C CA . ALA A 1 90 ? -3.777 19.536 17.434 1.00 19.36 81 ALA A CA 1
ATOM 694 C C . ALA A 1 90 ? -4.155 20.336 16.187 1.00 19.72 81 ALA A C 1
ATOM 695 O O . ALA A 1 90 ? -4.210 21.574 16.162 1.00 23.31 81 ALA A O 1
ATOM 697 N N . PHE A 1 91 ? -4.362 19.587 15.127 1.00 22.13 82 PHE A N 1
ATOM 698 C CA . PHE A 1 91 ? -4.714 20.171 13.796 1.00 21.40 82 PHE A CA 1
ATOM 699 C C . PHE A 1 91 ? -5.727 19.175 13.212 1.00 22.48 82 PHE A C 1
ATOM 700 O O . PHE A 1 91 ? -5.493 17.961 13.093 1.00 23.90 82 PHE A O 1
ATOM 708 N N . ALA A 1 92 ? -6.867 19.719 12.870 1.00 20.35 83 ALA A N 1
ATOM 709 C CA . ALA A 1 92 ? -7.975 18.912 12.326 1.00 25.40 83 ALA A CA 1
ATOM 710 C C . ALA A 1 92 ? -7.531 18.207 11.035 1.00 25.28 83 ALA A C 1
ATOM 711 O O . ALA A 1 92 ? -7.847 17.014 10.892 1.00 28.04 83 ALA A O 1
ATOM 713 N N . GLY A 1 93 ? -6.780 18.921 10.214 1.00 22.45 84 GLY A N 1
ATOM 714 C CA . GLY A 1 93 ? -6.303 18.241 8.941 1.00 18.25 84 GLY A CA 1
ATOM 715 C C . GLY A 1 93 ? -6.786 19.083 7.746 1.00 18.89 84 GLY A C 1
ATOM 716 O O . GLY A 1 93 ? -7.707 19.904 7.875 1.00 21.79 84 GLY A O 1
ATOM 717 N N . LEU A 1 94 ? -6.168 18.862 6.605 1.00 17.14 85 LEU A N 1
ATOM 718 C 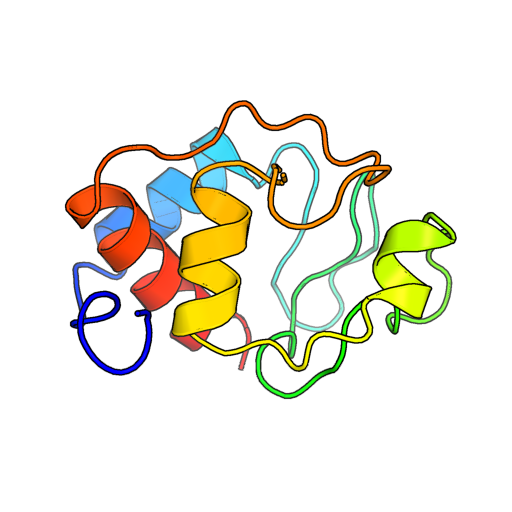CA . LEU A 1 94 ? -6.495 19.548 5.307 1.00 18.14 85 LEU A CA 1
ATOM 719 C C . LEU A 1 94 ? -7.028 18.385 4.439 1.00 16.09 85 LEU A C 1
ATOM 720 O O . LEU A 1 94 ? -6.218 17.573 3.990 1.00 16.63 85 LEU A O 1
ATOM 725 N N . LYS A 1 95 ? -8.333 18.343 4.277 1.00 17.84 86 LYS A N 1
ATOM 726 C CA . LYS A 1 95 ? -8.905 17.197 3.533 1.00 18.18 86 LYS A CA 1
ATOM 727 C C . LYS A 1 95 ? -8.845 17.235 2.044 1.00 15.75 86 LYS A C 1
ATOM 728 O O . LYS A 1 95 ? -8.844 16.126 1.465 1.00 17.03 86 LYS A O 1
ATOM 734 N N . LYS A 1 96 ? -8.788 18.410 1.477 1.00 14.31 87 LYS A N 1
ATOM 735 C CA . LYS A 1 96 ? -8.748 18.566 0.019 1.00 15.06 87 LYS A CA 1
ATOM 736 C C . LYS A 1 96 ? -7.342 18.469 -0.538 1.00 12.92 87 LYS A C 1
ATOM 737 O O . LYS A 1 96 ? -6.415 19.170 -0.160 1.00 12.57 87 LYS A O 1
ATOM 743 N N . GLU A 1 97 ? -7.194 17.599 -1.528 1.00 12.88 88 GLU A N 1
ATOM 744 C CA . GLU A 1 97 ? -5.872 17.428 -2.165 1.00 16.34 88 GLU A CA 1
ATOM 745 C C . GLU A 1 97 ? -5.309 18.772 -2.708 1.00 13.43 88 GLU A C 1
ATOM 746 O O . GLU A 1 97 ? -4.102 18.971 -2.509 1.00 14.29 88 GLU A O 1
ATOM 752 N N . LYS A 1 98 ? -6.142 19.567 -3.292 1.00 16.44 89 LYS A N 1
ATOM 753 C CA . LYS A 1 98 ? -5.787 20.863 -3.870 1.00 17.44 89 LYS A CA 1
ATOM 754 C C . LYS A 1 98 ? -5.109 21.767 -2.794 1.00 16.55 89 LYS A C 1
ATOM 755 O O . LYS A 1 98 ? -4.094 22.400 -3.042 1.00 15.19 89 LYS A O 1
ATOM 761 N N . ASP A 1 99 ? -5.773 21.759 -1.631 1.00 15.59 90 ASP A N 1
ATOM 762 C CA . ASP A 1 99 ? -5.210 22.588 -0.506 1.00 14.59 90 ASP A CA 1
ATOM 763 C C . ASP A 1 99 ? -3.864 22.073 -0.063 1.00 11.75 90 ASP A C 1
ATOM 764 O O . ASP A 1 99 ? -2.919 22.881 0.131 1.00 12.70 90 ASP A O 1
ATOM 769 N N . ARG A 1 100 ? -3.754 20.760 0.098 1.00 11.48 91 ARG A N 1
ATOM 770 C CA . ARG A 1 100 ? -2.492 20.153 0.515 1.00 10.15 91 ARG A CA 1
ATOM 771 C C . ARG A 1 100 ? -1.375 20.416 -0.508 1.00 15.28 91 ARG A C 1
ATOM 772 O O . ARG A 1 100 ? -0.221 20.666 -0.146 1.00 13.50 91 ARG A O 1
ATOM 780 N N . ASN A 1 101 ? -1.758 20.358 -1.789 1.00 11.95 92 ASN A N 1
ATOM 781 C CA . ASN A 1 101 ? -0.757 20.573 -2.863 1.00 15.19 92 ASN A CA 1
ATOM 782 C C . ASN A 1 101 ? -0.279 22.025 -2.807 1.00 13.54 92 ASN A C 1
ATOM 783 O O . ASN A 1 101 ? 0.948 22.206 -2.926 1.00 12.91 92 ASN A O 1
ATOM 788 N N . ASP A 1 102 ? -1.201 22.985 -2.644 1.00 12.52 93 ASP A N 1
ATOM 789 C CA . ASP A 1 102 ? -0.765 24.401 -2.563 1.00 10.29 93 ASP A CA 1
ATOM 790 C C . ASP A 1 102 ? 0.220 24.606 -1.378 1.00 11.83 93 ASP A C 1
ATOM 791 O O . ASP A 1 102 ? 1.313 25.174 -1.516 1.00 10.15 93 ASP A O 1
ATOM 796 N N . LEU A 1 103 ? -0.243 24.099 -0.212 1.00 11.17 94 LEU A N 1
ATOM 797 C CA . LEU A 1 103 ? 0.621 24.253 0.983 1.00 11.87 94 LEU A CA 1
ATOM 798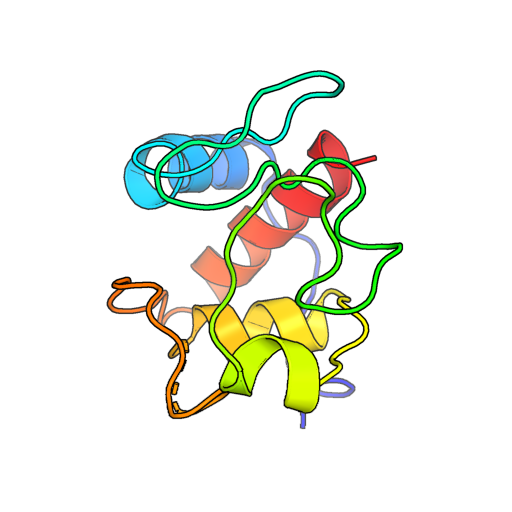 C C . LEU A 1 103 ? 1.992 23.634 0.866 1.00 10.93 94 LEU A C 1
ATOM 799 O O . LEU A 1 103 ? 2.983 24.310 1.237 1.00 11.06 94 LEU A O 1
ATOM 804 N N . ILE A 1 104 ? 2.068 22.407 0.371 1.00 11.36 95 ILE A N 1
ATOM 805 C CA . ILE A 1 104 ? 3.371 21.725 0.245 1.00 12.06 95 ILE A CA 1
ATOM 806 C C . ILE A 1 104 ? 4.247 22.461 -0.769 1.00 14.45 95 ILE A C 1
ATOM 807 O O . ILE A 1 104 ? 5.458 22.503 -0.578 1.00 13.20 95 ILE A O 1
ATOM 812 N N . THR A 1 105 ? 3.599 23.003 -1.792 1.00 12.92 96 THR A N 1
ATOM 813 C CA . THR A 1 105 ? 4.380 23.771 -2.810 1.00 14.36 96 THR A CA 1
ATOM 814 C C . THR A 1 105 ? 5.098 24.925 -2.115 1.00 14.10 96 THR A C 1
ATOM 815 O O . THR A 1 105 ? 6.284 25.174 -2.327 1.00 14.01 96 THR A O 1
ATOM 819 N N . TYR A 1 106 ? 4.311 25.610 -1.258 1.00 11.65 97 TYR A N 1
ATOM 820 C CA . TYR A 1 106 ? 4.860 26.728 -0.496 1.00 11.80 97 TYR A CA 1
ATOM 821 C C . TYR A 1 106 ? 5.974 26.233 0.448 1.00 12.28 97 TYR A C 1
ATOM 822 O O . TYR A 1 106 ? 7.084 26.825 0.485 1.00 10.96 97 TYR A O 1
ATOM 831 N N . MET A 1 107 ? 5.625 25.229 1.223 1.00 12.22 98 MET A N 1
ATOM 832 C CA . MET A 1 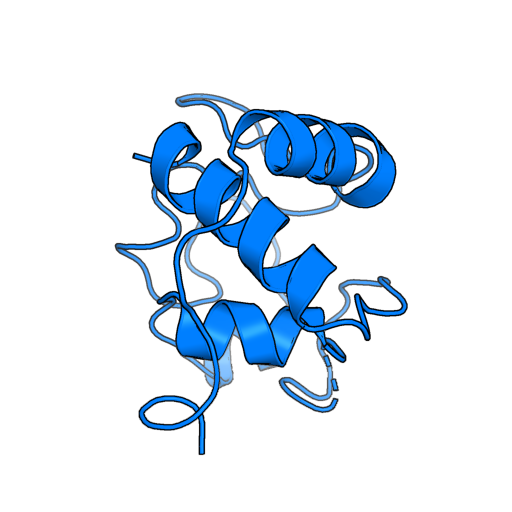107 ? 6.589 24.722 2.214 1.00 13.70 98 MET A CA 1
ATOM 833 C C . MET A 1 107 ? 7.897 24.263 1.615 1.00 14.89 98 MET A C 1
ATOM 834 O O . MET A 1 107 ? 8.977 24.544 2.222 1.00 16.18 98 MET A O 1
ATOM 839 N N . THR A 1 108 ? 7.876 23.565 0.471 1.00 13.50 99 THR A N 1
ATOM 840 C CA . THR A 1 108 ? 9.146 23.088 -0.089 1.00 13.83 99 THR A CA 1
ATOM 841 C C . THR A 1 108 ? 9.977 24.310 -0.500 1.00 13.93 99 THR A C 1
ATOM 842 O O . THR A 1 108 ? 11.199 24.228 -0.361 1.00 16.43 99 THR A O 1
ATOM 846 N N . LYS A 1 109 ? 9.378 25.372 -0.917 1.00 13.25 100 LYS A N 1
ATOM 847 C CA . LYS A 1 109 ? 10.141 26.570 -1.284 1.00 14.99 100 LYS A CA 1
ATOM 848 C C . LYS A 1 109 ? 10.712 27.304 -0.040 1.00 15.08 100 LYS A C 1
ATOM 849 O O . LYS A 1 109 ? 11.896 27.608 0.016 1.00 15.98 100 LYS A O 1
ATOM 855 N N . ALA A 1 110 ? 9.827 27.603 0.902 1.00 16.05 101 ALA A N 1
ATOM 856 C CA . ALA A 1 110 ? 10.188 28.341 2.109 1.00 13.67 101 ALA A CA 1
ATOM 857 C C . ALA A 1 110 ? 11.081 27.596 3.065 1.00 14.99 101 ALA A C 1
ATOM 858 O O . ALA A 1 110 ? 11.935 28.247 3.754 1.00 16.62 101 ALA A O 1
ATOM 860 N N . ALA A 1 111 ? 11.008 26.283 3.159 1.00 14.40 102 ALA A N 1
ATOM 861 C CA . ALA A 1 111 ? 11.855 25.557 4.120 1.00 15.27 102 ALA A CA 1
ATOM 862 C C . ALA A 1 111 ? 13.265 25.293 3.704 1.00 14.69 102 ALA A C 1
ATOM 863 O O . ALA A 1 111 ? 14.097 24.829 4.543 1.00 16.89 102 ALA A O 1
ATOM 865 N N . LYS A 1 112 ? 13.629 25.564 2.464 1.00 13.91 103 LYS A N 1
ATOM 866 C CA . LYS A 1 112 ? 14.968 25.292 1.959 1.00 14.94 103 LYS A CA 1
ATOM 867 C C . LYS A 1 112 ? 16.017 26.350 2.310 1.00 13.61 103 LYS A C 1
ATOM 868 O O . LYS A 1 112 ? 15.674 27.520 2.298 1.00 12.85 103 LYS A O 1
#

Secondary structure (DSSP, 8-state):
--SSSS-----HHHHHHHHHHHTTTT---STTPPP-SS---TTGGGSBTT--TT----HHHHHH--B--HHHHHHHHH----STT----------HHHHHHHHHHHHHHT-

GO terms:
  GO:0005758 mitochondrial intermembrane space (C, IDA)
  GO:0009055 electron transfer activity (F, IDA)
  GO:0006122 mitochondrial electron transport, ubiquinol to cytochrome c (P, IDA)
  GO:0006123 mitochondrial electron transport, cytochrome c to oxygen (P, IDA)
  GO:0005739 mitochondrion (C, HDA)
  GO:0005758 mitochondrial intermembrane space (C, EXP)

Sequence (111 aa):
AKESTGFKPGSAKKGATLFKTRCQQCHTIEEGGPNKVGPNLHGIFGRHSGQVKGYSYTDAIINKNVKWDEDSMSEYLTNPKYIPGTKMAFAGLKKEKDRNDLITYMTKAAK

Organism: Saccharomyces cerevisiae (strain ATCC 204508 / S288c) (NCBI:txid559292)

Radius of gyration: 12.97 Å; Cα contacts (8 Å, |Δi|>4): 184; chains: 1; bounding box: 26×27×31 Å